Protein AF-A0A381YJP8-F1 (afdb_monomer_lite)

Secondary structure (DSSP, 8-state):
-HHHHHHHHHHHHHHTT-TTSS-SSSSBTTB-TTS--GGGTTT-TTHHHHHHHHHHHHHHHHHHHHHHHHHHHH---HHHHHHHHHHHHHHHHHHHHHHHHHHTT-HHHHHHHHHHHHHHHHHHHHHHHHH-

InterPro domains:
  IPR003780 COX15/CtaA family [PF02628] (3-103)
  IPR050450 COX15/CtaA Heme A synthase, prokaryotes [PTHR35457] (2-129)

pLDDT: mean 97.28, std 1.79, range [83.25, 98.81]

Structure (mmCIF, N/CA/C/O backbone):
data_AF-A0A381YJP8-F1
#
_entry.id   AF-A0A381YJP8-F1
#
loop_
_atom_site.group_PDB
_atom_site.id
_atom_site.type_symbol
_atom_site.label_atom_id
_atom_site.label_alt_id
_atom_site.label_comp_id
_atom_site.label_asym_id
_atom_site.label_entity_id
_atom_site.label_seq_id
_atom_site.pdbx_PDB_ins_code
_atom_site.Cartn_x
_atom_site.Cartn_y
_atom_site.Cartn_z
_atom_site.occupancy
_atom_site.B_iso_or_equiv
_atom_site.auth_seq_id
_atom_site.auth_comp_id
_atom_site.auth_asym_id
_atom_site.auth_atom_id
_atom_site.pdbx_PDB_model_num
ATOM 1 N N . MET A 1 1 ? 3.899 -7.579 10.669 1.00 83.25 1 MET A N 1
ATOM 2 C CA . MET A 1 1 ? 4.894 -8.296 9.836 1.00 83.25 1 MET A CA 1
ATOM 3 C C . MET A 1 1 ? 4.717 -8.027 8.343 1.00 83.25 1 MET A C 1
ATOM 5 O O . MET A 1 1 ? 5.678 -7.585 7.734 1.00 83.25 1 MET A O 1
ATOM 9 N N . ALA A 1 2 ? 3.523 -8.189 7.752 1.00 96.25 2 ALA A N 1
ATOM 10 C CA . ALA A 1 2 ? 3.301 -7.927 6.316 1.00 96.25 2 ALA A CA 1
ATOM 11 C C . ALA A 1 2 ? 3.744 -6.519 5.850 1.00 96.25 2 ALA A C 1
ATOM 13 O O . ALA A 1 2 ? 4.410 -6.391 4.828 1.00 96.25 2 ALA A O 1
ATOM 14 N N . THR A 1 3 ? 3.475 -5.473 6.640 1.00 97.19 3 THR A N 1
ATOM 15 C CA . THR A 1 3 ? 3.928 -4.100 6.341 1.00 97.19 3 THR A CA 1
ATOM 16 C C . THR A 1 3 ? 5.454 -3.965 6.267 1.00 97.19 3 THR A C 1
ATOM 18 O O . THR A 1 3 ? 5.953 -3.201 5.449 1.00 97.19 3 THR A O 1
ATOM 21 N N . LEU A 1 4 ? 6.212 -4.726 7.067 1.00 97.38 4 LEU A N 1
ATOM 22 C CA . LEU A 1 4 ? 7.680 -4.719 6.997 1.00 97.38 4 LEU A CA 1
ATOM 23 C C . LEU A 1 4 ? 8.174 -5.346 5.690 1.00 97.38 4 LEU A C 1
ATOM 25 O O . LEU A 1 4 ? 9.100 -4.824 5.079 1.00 97.38 4 LEU A O 1
ATOM 29 N N . VAL A 1 5 ? 7.521 -6.421 5.233 1.00 98.12 5 VAL A N 1
ATOM 30 C CA . VAL A 1 5 ? 7.810 -7.035 3.927 1.00 98.12 5 VAL A CA 1
ATOM 31 C C . VAL A 1 5 ? 7.535 -6.035 2.805 1.00 98.12 5 VAL A C 1
ATOM 33 O O . VAL A 1 5 ? 8.393 -5.837 1.949 1.00 98.12 5 VAL A O 1
ATOM 36 N N . LEU A 1 6 ? 6.391 -5.342 2.843 1.00 98.50 6 LEU A N 1
ATOM 37 C CA . LEU A 1 6 ? 6.061 -4.293 1.875 1.00 98.50 6 LEU A CA 1
ATOM 38 C C . LEU A 1 6 ? 7.122 -3.186 1.829 1.00 98.50 6 LEU A C 1
ATOM 40 O O . LEU A 1 6 ? 7.562 -2.806 0.745 1.00 98.50 6 LEU A O 1
ATOM 44 N N . ILE A 1 7 ? 7.557 -2.696 2.993 1.00 98.00 7 ILE A N 1
ATOM 45 C CA . ILE A 1 7 ? 8.613 -1.681 3.088 1.00 98.00 7 ILE A CA 1
ATOM 46 C C . ILE A 1 7 ? 9.937 -2.218 2.543 1.00 98.00 7 ILE A C 1
ATOM 48 O O . ILE A 1 7 ? 10.624 -1.494 1.831 1.00 98.00 7 ILE A O 1
ATOM 52 N N . GLY A 1 8 ? 10.269 -3.486 2.797 1.00 98.12 8 GLY A N 1
ATOM 53 C CA . GLY A 1 8 ? 11.436 -4.144 2.209 1.00 98.12 8 GLY A CA 1
ATOM 54 C C . GLY A 1 8 ? 11.395 -4.146 0.678 1.00 98.12 8 GLY A C 1
ATOM 55 O O . GLY A 1 8 ? 12.348 -3.704 0.040 1.00 98.12 8 GLY A O 1
ATOM 56 N N . PHE A 1 9 ? 10.271 -4.554 0.080 1.00 98.25 9 PHE A N 1
ATOM 57 C CA . PHE A 1 9 ? 10.075 -4.485 -1.374 1.00 98.25 9 PHE A CA 1
ATOM 58 C C . PHE A 1 9 ? 10.132 -3.045 -1.904 1.00 98.25 9 PHE A C 1
ATOM 60 O O . PHE A 1 9 ? 10.762 -2.798 -2.928 1.00 98.25 9 PHE A O 1
ATOM 67 N N . GLY A 1 10 ? 9.536 -2.082 -1.196 1.00 97.62 10 GLY A N 1
ATOM 68 C CA . GLY A 1 10 ? 9.616 -0.664 -1.564 1.00 97.62 10 GLY A CA 1
ATOM 69 C C . GLY A 1 10 ? 11.052 -0.132 -1.522 1.00 97.62 10 GLY A C 1
ATOM 70 O O . GLY A 1 10 ? 11.479 0.580 -2.429 1.00 97.62 10 GLY A O 1
ATOM 71 N N . GLY A 1 11 ? 11.824 -0.542 -0.514 1.00 97.25 11 GLY A N 1
ATOM 72 C CA . GLY A 1 11 ? 13.251 -0.259 -0.402 1.00 97.25 11 GLY A CA 1
ATOM 73 C C . GLY A 1 11 ? 14.046 -0.848 -1.564 1.00 97.25 11 GLY A C 1
ATOM 74 O O . GLY A 1 11 ? 14.841 -0.134 -2.162 1.00 97.25 11 GLY A O 1
ATOM 75 N N . LEU A 1 12 ? 13.782 -2.101 -1.953 1.00 97.62 12 LEU A N 1
ATOM 76 C CA . LEU A 1 12 ? 14.424 -2.730 -3.115 1.00 97.62 12 LEU A CA 1
ATOM 77 C C . LEU A 1 12 ? 14.173 -1.947 -4.409 1.00 97.62 12 LEU A C 1
ATOM 79 O O . LEU A 1 12 ? 15.114 -1.716 -5.167 1.00 97.62 12 LEU A O 1
ATOM 83 N N . VAL A 1 13 ? 12.930 -1.517 -4.644 1.00 97.69 13 VAL A N 1
ATOM 84 C CA . VAL A 1 13 ? 12.551 -0.721 -5.822 1.00 97.69 13 VAL A CA 1
ATOM 85 C C . VAL A 1 13 ? 13.310 0.607 -5.860 1.00 97.69 13 VAL A C 1
ATOM 87 O O . VAL A 1 13 ? 13.881 0.966 -6.891 1.00 97.69 13 VAL A O 1
ATOM 90 N N . THR A 1 14 ? 13.366 1.317 -4.732 1.00 96.44 14 THR A N 1
ATOM 91 C CA . THR A 1 14 ? 14.081 2.596 -4.620 1.00 96.44 14 THR A CA 1
ATOM 92 C C . THR A 1 14 ? 15.592 2.418 -4.753 1.00 96.44 14 THR A C 1
ATOM 94 O O . THR A 1 14 ? 16.218 3.115 -5.546 1.00 96.44 14 THR A O 1
ATOM 97 N N . SER A 1 15 ? 16.191 1.467 -4.031 1.00 96.19 15 SER A N 1
ATOM 98 C CA . SER A 1 15 ? 17.642 1.238 -4.032 1.00 96.19 15 SER A CA 1
ATOM 99 C C . SER A 1 15 ? 18.176 0.787 -5.388 1.00 96.19 15 SER A C 1
ATOM 101 O O . SER A 1 15 ? 19.309 1.112 -5.729 1.00 96.19 15 SER A O 1
ATOM 103 N N . LYS A 1 16 ? 17.376 0.058 -6.173 1.00 96.50 16 LYS A N 1
ATOM 104 C CA . LYS A 1 16 ? 17.736 -0.337 -7.542 1.00 96.50 16 LYS A CA 1
ATOM 105 C C . LYS A 1 16 ? 17.414 0.737 -8.586 1.00 96.50 16 LYS A C 1
ATOM 107 O O . LYS A 1 16 ? 17.802 0.578 -9.736 1.00 96.50 16 LYS A O 1
ATOM 112 N N . GLY A 1 17 ? 16.710 1.810 -8.214 1.00 95.81 17 GLY A N 1
ATOM 113 C CA . GLY A 1 17 ? 16.307 2.872 -9.140 1.00 95.81 17 GLY A CA 1
ATOM 114 C C . GLY A 1 17 ? 15.246 2.439 -10.157 1.00 95.81 17 GLY A C 1
ATOM 115 O O . GLY A 1 17 ? 15.090 3.078 -11.191 1.00 95.81 17 GLY A O 1
ATOM 116 N N . VAL A 1 18 ? 14.505 1.365 -9.875 1.00 96.81 18 VAL A N 1
ATOM 117 C CA . VAL A 1 18 ? 13.575 0.714 -10.821 1.00 96.81 18 VAL A CA 1
ATOM 118 C C . VAL A 1 18 ? 12.125 1.110 -10.577 1.00 96.81 18 VAL A C 1
ATOM 120 O O . VAL A 1 18 ? 11.197 0.410 -10.950 1.00 96.81 18 VAL A O 1
ATOM 123 N N . GLY A 1 19 ? 11.912 2.248 -9.922 1.00 93.50 19 GLY A N 1
ATOM 124 C CA . GLY A 1 19 ? 10.588 2.682 -9.498 1.00 93.50 19 GLY A CA 1
ATOM 125 C C . GLY A 1 19 ? 9.641 3.157 -10.595 1.00 93.50 19 GLY A C 1
ATOM 126 O O . GLY A 1 19 ? 8.545 3.585 -10.237 1.00 93.50 19 GLY A O 1
ATOM 127 N N . MET A 1 20 ? 10.096 3.112 -11.845 1.00 95.19 20 MET A N 1
ATOM 128 C CA . MET A 1 20 ? 9.441 3.562 -13.074 1.00 95.19 20 MET A CA 1
ATOM 129 C C . MET A 1 20 ? 9.604 2.519 -14.199 1.00 95.19 20 MET A C 1
ATOM 131 O O . MET A 1 20 ? 9.509 2.859 -15.375 1.00 95.19 20 MET A O 1
ATOM 135 N N . ALA A 1 21 ? 9.958 1.275 -13.858 1.00 96.00 21 ALA A N 1
ATOM 136 C CA . ALA A 1 21 ? 10.191 0.195 -14.815 1.00 96.00 21 ALA A CA 1
ATOM 137 C C . ALA A 1 21 ? 8.888 -0.280 -15.485 1.00 96.00 21 ALA A C 1
ATOM 139 O O . ALA A 1 21 ? 8.921 -0.779 -16.609 1.00 96.00 21 ALA A O 1
ATOM 140 N N . VAL A 1 22 ? 7.748 -0.102 -14.817 1.00 96.38 22 VAL A N 1
ATOM 141 C CA . VAL A 1 22 ? 6.400 -0.321 -15.348 1.00 96.38 22 VAL A CA 1
ATOM 142 C C . VAL A 1 22 ? 5.732 1.048 -15.570 1.00 96.38 22 VAL A C 1
ATOM 144 O O . VAL A 1 22 ? 5.489 1.753 -14.592 1.00 96.38 22 VAL A O 1
ATOM 147 N N . PRO A 1 23 ? 5.426 1.457 -16.818 1.00 95.00 23 PRO A N 1
ATOM 148 C CA . PRO A 1 23 ? 5.065 2.842 -17.153 1.00 95.00 23 PRO A CA 1
ATOM 149 C C . PRO A 1 23 ? 3.592 3.202 -16.898 1.00 95.00 23 PRO A C 1
ATOM 151 O O . PRO A 1 23 ? 3.183 4.335 -17.142 1.00 95.00 23 PRO A O 1
ATOM 154 N N . ASP A 1 24 ? 2.778 2.254 -16.444 1.00 96.25 24 ASP A N 1
ATOM 155 C CA . ASP A 1 24 ? 1.352 2.423 -16.191 1.00 96.25 24 ASP A CA 1
ATOM 156 C C . ASP A 1 24 ? 0.969 2.018 -14.763 1.00 96.25 24 ASP A C 1
ATOM 158 O O . ASP A 1 24 ? 1.690 1.301 -14.068 1.00 96.25 24 ASP A O 1
ATOM 162 N N . TRP A 1 25 ? -0.179 2.512 -14.307 1.00 97.50 25 TRP A N 1
ATOM 163 C CA . TRP A 1 25 ? -0.820 2.163 -13.040 1.00 97.50 25 TRP A CA 1
ATOM 164 C C . TRP A 1 25 ? -2.329 2.457 -13.160 1.00 97.50 25 TRP A C 1
ATOM 166 O O . TRP A 1 25 ? -2.687 3.435 -13.818 1.00 97.50 25 TRP A O 1
ATOM 176 N N . PRO A 1 26 ? -3.240 1.650 -12.574 1.00 96.00 26 PRO A N 1
ATOM 177 C CA . PRO A 1 26 ? -3.003 0.475 -11.724 1.00 96.00 26 PRO A CA 1
ATOM 178 C C . PRO A 1 26 ? -2.632 -0.796 -12.495 1.00 96.00 26 PRO A C 1
ATOM 180 O O . PRO A 1 26 ? -2.331 -1.811 -11.877 1.00 96.00 26 PRO A O 1
ATOM 183 N N . ASN A 1 27 ? -2.643 -0.745 -13.826 1.00 96.88 27 ASN A N 1
ATOM 184 C CA . ASN A 1 27 ? -2.256 -1.851 -14.697 1.00 96.88 27 ASN A CA 1
ATOM 185 C C . ASN A 1 27 ? -0.738 -2.108 -14.684 1.00 96.88 27 ASN A C 1
ATOM 187 O O . ASN A 1 27 ? 0.035 -1.419 -14.017 1.00 96.88 27 ASN A O 1
ATOM 191 N N . THR A 1 28 ? -0.314 -3.159 -15.379 1.00 96.31 28 THR A N 1
ATOM 192 C CA . THR A 1 28 ? 1.091 -3.428 -15.701 1.00 96.31 28 THR A CA 1
ATOM 193 C C . THR A 1 28 ? 1.164 -3.831 -17.166 1.00 96.31 28 THR A C 1
ATOM 195 O O . THR A 1 28 ? 0.649 -4.881 -17.544 1.00 96.31 28 THR A O 1
ATOM 198 N N . PHE A 1 29 ? 1.759 -2.970 -17.989 1.00 95.62 29 PHE A N 1
ATOM 199 C CA . PHE A 1 29 ? 1.830 -3.109 -19.446 1.00 95.62 29 PHE A CA 1
ATOM 200 C C . PHE A 1 29 ? 0.455 -3.310 -20.107 1.00 95.62 29 PHE A C 1
ATOM 202 O O . PHE A 1 29 ? 0.300 -4.110 -21.025 1.00 95.62 29 PHE A O 1
ATOM 209 N N . GLY A 1 30 ? -0.569 -2.605 -19.617 1.00 95.75 30 GLY A N 1
ATOM 210 C CA . GLY A 1 30 ? -1.943 -2.689 -20.119 1.00 95.75 30 GLY A CA 1
ATOM 211 C C . GLY A 1 30 ? -2.746 -3.891 -19.608 1.00 95.75 30 GLY A C 1
ATOM 212 O O . GLY A 1 30 ? -3.970 -3.901 -19.748 1.00 95.75 30 GLY A O 1
ATOM 213 N N . TYR A 1 31 ? -2.105 -4.863 -18.957 1.00 96.44 31 TYR A N 1
ATOM 214 C CA . TYR A 1 31 ? -2.788 -5.961 -18.282 1.00 96.44 31 TYR A CA 1
ATOM 215 C C . TYR A 1 31 ? -3.306 -5.522 -16.912 1.00 96.44 31 TYR A C 1
ATOM 217 O O . TYR A 1 31 ? -2.699 -4.693 -16.227 1.00 96.44 31 TYR A O 1
ATOM 225 N N . ASN A 1 32 ? -4.396 -6.149 -16.461 1.00 96.44 32 ASN A N 1
ATOM 226 C CA . ASN A 1 32 ? -4.764 -6.092 -15.050 1.00 96.44 32 ASN A CA 1
ATOM 227 C C . ASN A 1 32 ? -3.581 -6.603 -14.210 1.00 96.44 32 ASN A C 1
ATOM 229 O O . ASN A 1 32 ? -3.056 -7.678 -14.498 1.00 96.44 32 ASN A O 1
ATOM 233 N N . MET A 1 33 ? -3.186 -5.865 -13.167 1.00 95.38 33 MET A N 1
ATOM 234 C CA . MET A 1 33 ? -1.982 -6.178 -12.384 1.00 95.38 33 MET A CA 1
ATOM 235 C C . MET A 1 33 ? -1.952 -7.590 -11.785 1.00 95.38 33 MET A C 1
ATOM 237 O O . MET A 1 33 ? -0.877 -8.102 -11.516 1.00 95.38 33 MET A O 1
ATOM 241 N N . PHE A 1 34 ? -3.102 -8.229 -11.561 1.00 97.00 34 PHE A N 1
ATOM 242 C CA . PHE A 1 34 ? -3.161 -9.583 -11.001 1.00 97.00 34 PHE A CA 1
ATOM 243 C C . PHE A 1 34 ? -3.112 -10.686 -12.064 1.00 97.00 34 PHE A C 1
ATOM 245 O O . PHE A 1 34 ? -3.016 -11.859 -11.718 1.00 97.00 34 PHE A O 1
ATOM 252 N N . LEU A 1 35 ? -3.214 -10.319 -13.343 1.00 96.62 35 LEU A N 1
ATOM 253 C CA . LEU A 1 35 ? -3.340 -11.232 -14.481 1.00 96.62 35 LEU A CA 1
ATOM 254 C C . LEU A 1 35 ? -2.248 -10.996 -15.536 1.00 96.62 35 LEU A C 1
ATOM 256 O O . LEU A 1 35 ? -2.409 -11.386 -16.691 1.00 96.62 35 LEU A O 1
ATOM 260 N N . VAL A 1 36 ? -1.149 -10.343 -15.153 1.00 96.25 36 VAL A N 1
ATOM 261 C CA . VAL A 1 36 ? 0.030 -10.181 -16.009 1.00 96.25 36 VAL A CA 1
ATOM 262 C C . VAL A 1 36 ? 0.663 -11.560 -16.247 1.00 96.25 36 VAL A C 1
ATOM 264 O O . VAL A 1 36 ? 0.939 -12.263 -15.266 1.00 96.25 36 VAL A O 1
ATOM 267 N N . PRO A 1 37 ? 0.928 -11.960 -17.505 1.00 96.69 37 PRO A N 1
ATOM 268 C CA . PRO A 1 37 ? 1.641 -13.200 -17.805 1.00 96.69 37 PRO A CA 1
ATOM 269 C C . PRO A 1 37 ? 2.991 -13.265 -17.082 1.00 96.69 37 PRO A C 1
ATOM 271 O O . PRO A 1 37 ? 3.715 -12.276 -17.001 1.00 96.69 37 PRO A O 1
ATOM 274 N N . PHE A 1 38 ? 3.340 -14.420 -16.513 1.00 95.81 38 PHE A N 1
ATOM 275 C CA . PHE A 1 38 ? 4.540 -14.553 -15.679 1.00 95.81 38 PHE A CA 1
ATOM 276 C C . PHE A 1 38 ? 5.840 -14.220 -16.416 1.00 95.81 38 PHE A C 1
ATOM 278 O O . PHE A 1 38 ? 6.736 -13.611 -15.839 1.00 95.81 38 PHE A O 1
ATOM 285 N N . ASP A 1 39 ? 5.927 -14.578 -17.690 1.00 95.88 39 ASP A N 1
ATOM 286 C CA . ASP A 1 39 ? 7.034 -14.260 -18.587 1.00 95.88 39 ASP A CA 1
ATOM 287 C C . ASP A 1 39 ? 7.171 -12.760 -18.871 1.00 95.88 39 ASP A C 1
ATOM 289 O O . ASP A 1 39 ? 8.226 -12.329 -19.334 1.00 95.88 39 ASP A O 1
ATOM 293 N N . GLU A 1 40 ? 6.167 -11.940 -18.543 1.00 95.31 40 GLU A N 1
ATOM 294 C CA . GLU A 1 40 ? 6.254 -10.490 -18.695 1.00 95.31 40 GLU A CA 1
ATOM 295 C C . GLU A 1 40 ? 6.993 -9.781 -17.558 1.00 95.31 40 GLU A C 1
ATOM 297 O O . GLU A 1 40 ? 7.449 -8.654 -17.754 1.00 95.31 40 GLU A O 1
ATOM 302 N N . TRP A 1 41 ? 7.175 -10.423 -16.400 1.00 96.50 41 TRP A N 1
ATOM 303 C CA . TRP A 1 41 ? 7.767 -9.768 -15.227 1.00 96.50 41 TRP A CA 1
ATOM 304 C C . TRP A 1 41 ? 8.691 -10.650 -14.383 1.00 96.50 41 TRP A C 1
ATOM 306 O O . TRP A 1 41 ? 9.634 -10.126 -13.789 1.00 96.50 41 TRP A O 1
ATOM 316 N N . LEU A 1 42 ? 8.486 -11.971 -14.323 1.00 96.75 42 LEU A N 1
ATOM 317 C CA . LEU A 1 42 ? 9.388 -12.863 -13.592 1.00 96.75 42 LEU A CA 1
ATOM 318 C C . LEU A 1 42 ? 10.751 -12.933 -14.284 1.00 96.75 42 LEU A C 1
ATOM 320 O O . LEU A 1 42 ? 10.855 -13.144 -15.488 1.00 96.75 42 LEU A O 1
ATOM 324 N N . GLY A 1 43 ? 11.819 -12.751 -13.505 1.00 94.50 43 GLY A N 1
ATOM 325 C CA . GLY A 1 43 ? 13.197 -12.779 -14.005 1.00 94.50 43 GLY A CA 1
ATOM 326 C C . GLY A 1 43 ? 13.621 -11.543 -14.808 1.00 94.50 43 GLY A C 1
ATOM 327 O O . GLY A 1 43 ? 14.803 -11.414 -15.123 1.00 94.50 43 GLY A O 1
ATOM 328 N N . LYS A 1 44 ? 12.709 -10.605 -15.099 1.00 97.25 44 LYS A N 1
ATOM 329 C CA . LYS A 1 44 ? 13.041 -9.336 -15.758 1.00 97.25 44 LYS A CA 1
ATOM 330 C C . LYS A 1 44 ? 13.457 -8.299 -14.720 1.00 97.25 44 LYS A C 1
ATOM 332 O O . LYS A 1 44 ? 12.627 -7.816 -13.951 1.00 97.25 44 LYS A O 1
ATOM 337 N N . PH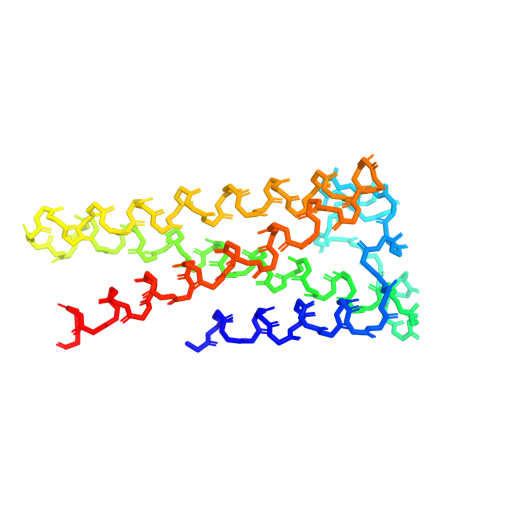E A 1 45 ? 14.744 -7.956 -14.706 1.00 97.06 45 PHE A N 1
ATOM 338 C CA . PHE A 1 45 ? 15.286 -6.948 -13.793 1.00 97.06 45 PHE A CA 1
ATOM 339 C C . PHE A 1 45 ? 14.531 -5.616 -13.909 1.00 97.06 45 PHE A C 1
ATOM 341 O O . PHE A 1 45 ? 14.235 -5.139 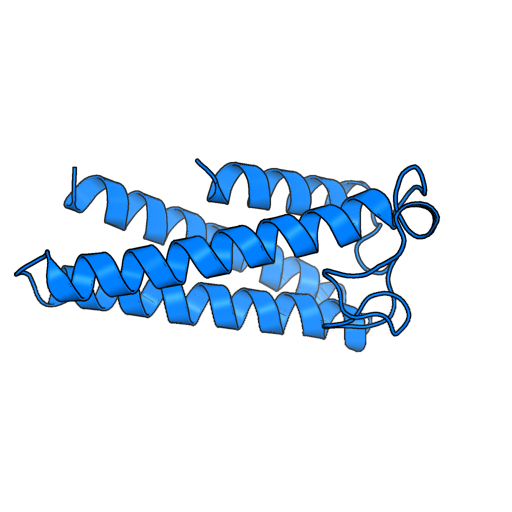-15.003 1.00 97.06 45 PHE A O 1
ATOM 348 N N . GLY A 1 46 ? 14.214 -5.029 -12.762 1.00 97.00 46 GLY A N 1
ATOM 349 C CA . GLY A 1 46 ? 13.449 -3.802 -12.604 1.00 97.00 46 GLY A CA 1
ATOM 350 C C . GLY A 1 46 ? 11.944 -4.022 -12.584 1.00 97.00 46 GLY A C 1
ATOM 351 O O . GLY A 1 46 ? 11.270 -3.573 -11.657 1.00 97.00 46 GLY A O 1
ATOM 352 N N . ILE A 1 47 ? 11.427 -4.772 -13.557 1.00 97.81 47 ILE A N 1
ATOM 353 C CA . ILE A 1 47 ? 10.000 -5.101 -13.638 1.00 97.81 47 ILE A CA 1
ATOM 354 C C . ILE A 1 47 ? 9.612 -6.038 -12.493 1.00 97.81 47 ILE A C 1
ATOM 356 O O . ILE A 1 47 ? 8.596 -5.814 -11.837 1.00 97.81 47 ILE A O 1
ATOM 360 N N . PHE A 1 48 ? 10.428 -7.062 -12.222 1.00 97.81 48 PHE A N 1
ATOM 361 C CA . PHE A 1 48 ? 10.172 -8.015 -11.147 1.00 97.81 48 PHE A CA 1
ATOM 362 C C . PHE A 1 48 ? 10.004 -7.311 -9.800 1.00 97.81 48 PHE A C 1
ATOM 364 O O . PHE A 1 48 ? 9.048 -7.576 -9.074 1.00 97.81 48 PHE A O 1
ATOM 371 N N . GLU A 1 49 ? 10.919 -6.408 -9.461 1.00 98.19 49 GLU A N 1
ATOM 372 C CA . GLU A 1 49 ? 10.919 -5.689 -8.194 1.00 98.19 49 GLU A CA 1
ATOM 373 C C . GLU A 1 49 ? 9.720 -4.757 -8.072 1.00 98.19 49 GLU A C 1
ATOM 375 O O . GLU A 1 49 ? 9.031 -4.777 -7.049 1.00 98.19 49 GLU A O 1
ATOM 380 N N . GLU A 1 50 ? 9.450 -3.963 -9.111 1.00 97.88 50 GLU A N 1
ATOM 381 C CA . GLU A 1 50 ? 8.333 -3.028 -9.096 1.00 97.88 50 GLU A CA 1
ATOM 382 C C . GLU A 1 50 ? 6.989 -3.759 -9.048 1.00 97.88 50 GLU A C 1
ATOM 384 O O . GLU A 1 50 ? 6.143 -3.451 -8.205 1.00 97.88 50 GLU A O 1
ATOM 389 N N . HIS A 1 51 ? 6.795 -4.763 -9.901 1.00 98.06 51 HIS A N 1
ATOM 390 C CA . HIS A 1 51 ? 5.551 -5.519 -9.947 1.00 98.06 51 HIS A CA 1
ATOM 391 C C . HIS A 1 51 ? 5.326 -6.323 -8.659 1.00 98.06 51 HIS A C 1
ATOM 393 O O . HIS A 1 51 ? 4.240 -6.267 -8.081 1.00 98.06 51 HIS A O 1
ATOM 399 N N . SER A 1 52 ? 6.366 -6.977 -8.125 1.00 97.75 52 SER A N 1
ATOM 400 C CA . SER A 1 52 ? 6.279 -7.668 -6.829 1.00 97.75 52 SER A CA 1
ATOM 401 C C . SER A 1 52 ? 5.906 -6.707 -5.702 1.00 97.75 52 SER A C 1
ATOM 403 O O . SER A 1 52 ? 5.055 -7.029 -4.874 1.00 97.75 52 SER A O 1
ATOM 405 N N . HIS A 1 53 ? 6.494 -5.506 -5.679 1.00 98.38 53 HIS A N 1
ATOM 406 C CA . HIS A 1 53 ? 6.133 -4.477 -4.706 1.00 98.38 53 HIS A CA 1
ATOM 407 C C . HIS A 1 53 ? 4.649 -4.099 -4.803 1.00 98.38 53 HIS A C 1
ATOM 409 O O . HIS A 1 53 ? 3.975 -4.049 -3.773 1.00 98.38 53 HIS A O 1
ATOM 415 N N . ARG A 1 54 ? 4.119 -3.898 -6.018 1.00 98.25 54 ARG A N 1
ATOM 416 C CA . ARG A 1 54 ? 2.696 -3.596 -6.246 1.00 98.25 54 ARG A CA 1
ATOM 417 C C . ARG A 1 54 ? 1.786 -4.723 -5.745 1.00 98.25 54 ARG A C 1
ATOM 419 O O . ARG A 1 54 ? 0.814 -4.442 -5.050 1.00 98.25 54 ARG A O 1
ATOM 426 N N . LEU A 1 55 ? 2.120 -5.986 -6.021 1.00 98.12 55 LEU A N 1
ATOM 427 C CA . LEU A 1 55 ? 1.349 -7.145 -5.547 1.00 98.12 55 LEU A CA 1
ATOM 428 C C . LEU A 1 55 ? 1.338 -7.246 -4.014 1.00 98.12 55 LEU A C 1
ATOM 430 O O . LEU A 1 55 ? 0.282 -7.427 -3.402 1.00 98.12 55 LEU A O 1
ATOM 434 N N . VAL A 1 56 ? 2.499 -7.075 -3.374 1.00 98.50 56 VAL A N 1
ATOM 435 C CA . VAL A 1 56 ? 2.605 -7.058 -1.908 1.00 98.50 56 VAL A CA 1
ATOM 436 C C . VAL A 1 56 ? 1.837 -5.865 -1.324 1.00 98.50 56 VAL A C 1
ATOM 438 O O . VAL A 1 56 ? 1.184 -6.011 -0.289 1.00 98.50 56 VAL A O 1
ATOM 441 N N . ALA A 1 57 ? 1.848 -4.706 -1.990 1.00 98.50 57 ALA A N 1
ATOM 442 C CA . ALA A 1 57 ? 1.085 -3.529 -1.575 1.00 98.50 57 ALA A CA 1
ATOM 443 C C . ALA A 1 57 ? -0.424 -3.797 -1.607 1.00 98.50 57 ALA A C 1
ATOM 445 O O . ALA A 1 57 ? -1.113 -3.518 -0.626 1.00 98.50 57 ALA A O 1
ATOM 446 N N . SER A 1 58 ? -0.931 -4.411 -2.681 1.00 98.38 58 SER A N 1
ATOM 447 C CA . SER A 1 58 ? -2.335 -4.822 -2.787 1.00 98.38 58 SER A CA 1
ATOM 448 C C . SER A 1 58 ? -2.725 -5.820 -1.698 1.00 98.38 58 SER A C 1
ATOM 450 O O . SER A 1 58 ? -3.790 -5.687 -1.094 1.00 98.38 58 SER A O 1
ATOM 452 N N . PHE A 1 59 ? -1.852 -6.783 -1.388 1.00 98.56 59 PHE A N 1
ATOM 453 C CA . PHE A 1 59 ? -2.087 -7.737 -0.308 1.00 98.56 59 PHE A CA 1
ATOM 454 C C . PHE A 1 59 ? -2.155 -7.054 1.068 1.00 98.56 59 PHE A C 1
ATOM 456 O O . PHE A 1 59 ? -3.078 -7.311 1.841 1.00 98.56 59 PHE A O 1
ATOM 463 N N . VAL A 1 60 ? -1.238 -6.129 1.370 1.00 98.75 60 VAL A N 1
ATOM 464 C CA . VAL A 1 60 ? -1.294 -5.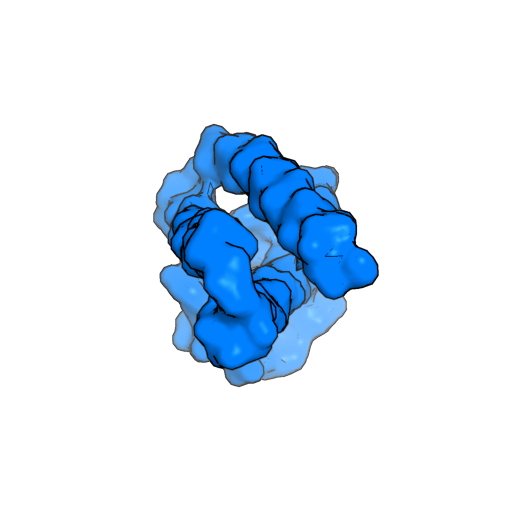330 2.608 1.00 98.75 60 VAL A CA 1
ATOM 465 C C . VAL A 1 60 ? -2.544 -4.449 2.646 1.00 98.75 60 VAL A C 1
ATOM 467 O O . VAL A 1 60 ? -3.169 -4.336 3.701 1.00 98.75 60 VAL A O 1
ATOM 470 N N . GLY A 1 61 ? -2.960 -3.875 1.515 1.00 98.69 61 GLY A N 1
ATOM 471 C CA . GLY A 1 61 ? -4.226 -3.151 1.396 1.00 98.69 61 GLY A CA 1
ATOM 472 C C . GLY A 1 61 ? -5.423 -4.020 1.791 1.00 98.69 61 GLY A C 1
ATOM 473 O O . GLY A 1 61 ? -6.216 -3.618 2.643 1.00 98.69 61 GLY A O 1
ATOM 474 N N . LEU A 1 62 ? -5.504 -5.250 1.268 1.00 98.62 62 LEU A N 1
ATOM 475 C CA . LEU A 1 62 ? -6.546 -6.217 1.632 1.00 98.62 62 LEU A CA 1
ATOM 476 C C . LEU A 1 62 ? -6.528 -6.548 3.131 1.00 98.62 62 LEU A C 1
ATOM 478 O O . LEU A 1 62 ? -7.566 -6.488 3.789 1.00 98.62 62 LEU A O 1
ATOM 482 N N . LEU A 1 63 ? -5.354 -6.848 3.694 1.00 98.69 63 LEU A N 1
ATOM 483 C CA . LEU A 1 63 ? -5.217 -7.103 5.131 1.00 98.69 63 LEU A CA 1
ATOM 484 C C . LEU A 1 63 ? -5.648 -5.897 5.976 1.00 98.69 63 LEU A C 1
ATOM 486 O O . LEU A 1 63 ? -6.213 -6.072 7.052 1.00 98.69 63 LEU A O 1
ATOM 490 N N . THR A 1 64 ? -5.424 -4.678 5.486 1.00 98.75 64 THR A N 1
ATOM 491 C CA . THR A 1 64 ? -5.822 -3.445 6.176 1.00 98.75 64 THR A CA 1
ATOM 492 C C . THR A 1 64 ? -7.338 -3.250 6.153 1.00 98.75 64 THR A C 1
ATOM 494 O O . THR A 1 64 ? -7.908 -2.835 7.160 1.00 98.75 64 THR A O 1
ATOM 497 N N . ILE A 1 65 ? -8.015 -3.618 5.058 1.00 98.81 65 ILE A N 1
ATOM 498 C CA . ILE A 1 65 ? -9.486 -3.662 4.995 1.00 98.81 65 ILE A CA 1
ATOM 499 C C . ILE A 1 65 ? -10.027 -4.656 6.028 1.00 98.81 65 ILE A C 1
ATOM 501 O O . ILE A 1 65 ? -10.915 -4.312 6.810 1.00 98.81 65 ILE A O 1
ATOM 505 N N . VAL A 1 66 ? -9.465 -5.870 6.068 1.00 98.69 66 VAL A N 1
ATOM 506 C CA . VAL A 1 66 ? -9.858 -6.903 7.039 1.00 98.69 66 VAL A CA 1
ATOM 507 C C . VAL A 1 66 ? -9.634 -6.416 8.470 1.00 98.69 66 VAL A C 1
ATOM 509 O O . VAL A 1 66 ? -10.522 -6.565 9.306 1.00 98.69 66 VAL A O 1
ATOM 512 N N . LEU A 1 67 ? -8.491 -5.783 8.750 1.00 98.50 67 LEU A N 1
ATOM 513 C CA . LEU A 1 67 ? -8.185 -5.203 10.057 1.00 98.50 67 LEU A CA 1
ATOM 514 C C . LEU A 1 67 ? -9.204 -4.126 10.449 1.00 98.50 67 LEU A C 1
ATOM 516 O O . LEU A 1 67 ? -9.749 -4.178 11.549 1.00 98.50 67 LEU A O 1
ATOM 520 N N . ALA A 1 68 ? -9.495 -3.174 9.561 1.00 98.62 68 ALA A N 1
ATOM 521 C CA . ALA A 1 68 ? -10.457 -2.109 9.829 1.00 98.62 68 ALA A CA 1
ATOM 522 C C . ALA A 1 68 ? -11.857 -2.671 10.130 1.00 98.62 68 ALA A C 1
ATOM 524 O O . ALA A 1 68 ? -12.481 -2.276 11.117 1.00 98.62 68 ALA A O 1
ATOM 525 N N . ALA A 1 69 ? -12.319 -3.644 9.337 1.00 98.62 69 ALA A N 1
ATOM 526 C CA . ALA A 1 69 ? -13.591 -4.327 9.558 1.00 98.62 69 ALA A CA 1
ATOM 527 C C . ALA A 1 69 ? -13.602 -5.110 10.882 1.00 98.62 69 ALA A C 1
ATOM 529 O O . ALA A 1 69 ? -14.563 -5.028 11.649 1.00 98.62 69 ALA A O 1
ATOM 530 N N . TRP A 1 70 ? -12.519 -5.830 11.185 1.00 98.50 70 TRP A N 1
ATOM 531 C CA . TRP A 1 70 ? -12.381 -6.589 12.425 1.00 98.50 70 TRP A CA 1
ATOM 532 C C . TRP A 1 70 ? -12.458 -5.684 13.655 1.00 98.50 70 TRP A C 1
ATOM 534 O O . TRP A 1 70 ? -13.253 -5.949 14.558 1.00 98.50 70 TRP A O 1
ATOM 544 N N . LEU A 1 71 ? -11.695 -4.586 13.677 1.00 98.44 71 LEU A N 1
ATOM 545 C CA . LEU A 1 71 ? -11.723 -3.618 14.776 1.00 98.44 71 LEU A CA 1
ATOM 546 C C . LEU A 1 71 ? -13.105 -2.986 14.933 1.00 98.44 71 LEU A C 1
ATOM 548 O O . LEU A 1 71 ? -13.572 -2.814 16.058 1.00 98.44 71 LEU A O 1
ATOM 552 N N . TRP A 1 72 ? -13.782 -2.688 13.821 1.00 97.94 72 TRP A N 1
ATOM 553 C CA . TRP A 1 72 ? -15.127 -2.121 13.842 1.00 97.94 72 TRP A CA 1
ATOM 554 C C . TRP A 1 72 ? -16.147 -3.037 14.528 1.00 97.94 72 TRP A C 1
ATOM 556 O O . TRP A 1 72 ? -16.989 -2.560 15.290 1.00 97.94 72 TRP A O 1
ATOM 566 N N . VAL A 1 73 ? -16.054 -4.348 14.283 1.00 98.00 73 VAL A N 1
ATOM 567 C CA . VAL A 1 73 ? -16.976 -5.348 14.842 1.00 98.00 73 VAL A CA 1
ATOM 568 C C . VAL A 1 73 ? -16.588 -5.768 16.262 1.00 98.00 73 VAL A C 1
ATOM 570 O O . VAL A 1 73 ? -17.472 -5.966 17.095 1.00 98.00 73 VAL A O 1
ATOM 573 N N . LYS A 1 74 ? -15.294 -5.946 16.549 1.00 97.44 74 LYS A N 1
ATOM 574 C CA . LYS A 1 74 ? -14.827 -6.619 17.773 1.00 97.44 74 LYS A CA 1
ATOM 575 C C . LYS A 1 74 ? -14.378 -5.686 18.888 1.00 97.44 74 LYS A C 1
ATOM 577 O O . LYS A 1 74 ? -14.542 -6.048 20.050 1.00 97.44 74 LYS A O 1
ATOM 582 N N . ASP A 1 75 ? -13.831 -4.515 18.580 1.00 97.25 75 ASP A N 1
ATOM 583 C CA . ASP A 1 75 ? -13.343 -3.608 19.621 1.00 97.25 75 ASP A CA 1
ATOM 584 C C . ASP A 1 75 ? -14.470 -2.683 20.089 1.00 97.25 75 ASP A C 1
ATOM 586 O O . ASP A 1 75 ? -15.190 -2.139 19.260 1.00 97.25 75 ASP A O 1
ATOM 590 N N . SER A 1 76 ? -14.667 -2.477 21.392 1.00 97.31 76 SER A N 1
ATOM 591 C CA . SER A 1 76 ? -15.700 -1.564 21.918 1.00 97.31 76 SER A CA 1
ATOM 592 C C . SER A 1 76 ? -15.241 -0.101 21.967 1.00 97.31 76 SER A C 1
ATOM 594 O O . SER A 1 76 ? -16.066 0.817 22.013 1.00 97.31 76 SER A O 1
ATOM 596 N N . ARG A 1 77 ? -13.926 0.142 21.933 1.00 98.44 77 ARG A N 1
ATOM 597 C CA . ARG A 1 77 ? -13.322 1.466 22.096 1.00 98.44 77 ARG A CA 1
ATOM 598 C C . ARG A 1 77 ? -13.388 2.224 20.773 1.00 98.44 77 ARG A C 1
ATOM 600 O O . ARG A 1 77 ? -12.693 1.897 19.813 1.00 98.44 77 ARG A O 1
ATOM 607 N N . LYS A 1 78 ? -14.194 3.293 20.728 1.00 97.81 78 LYS A N 1
ATOM 608 C CA . LYS A 1 78 ? -14.388 4.118 19.516 1.00 97.81 78 LYS A CA 1
ATOM 609 C C . LYS A 1 78 ? -13.070 4.596 18.897 1.00 97.81 78 LYS A C 1
ATOM 611 O O . LYS A 1 78 ? -12.933 4.569 17.680 1.00 97.81 78 LYS A O 1
ATOM 616 N N . TRP A 1 79 ? -12.100 5.001 19.716 1.00 98.31 79 TRP A N 1
ATOM 617 C CA . TRP A 1 79 ? -10.819 5.507 19.221 1.00 98.31 79 TRP A CA 1
ATOM 618 C C . TRP A 1 79 ? -9.989 4.426 18.508 1.00 98.31 79 TRP A C 1
ATOM 620 O O . TRP A 1 79 ? -9.386 4.728 17.486 1.00 98.31 79 TRP A O 1
ATOM 630 N N . VAL A 1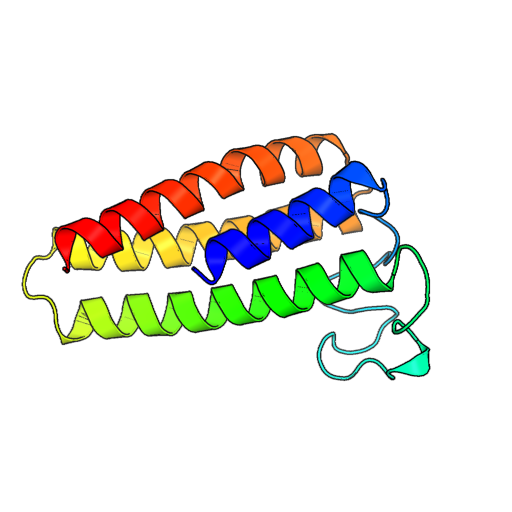 80 ? -10.032 3.162 18.951 1.00 98.31 80 VAL A N 1
ATOM 631 C CA . VAL A 1 80 ? -9.340 2.043 18.277 1.00 98.31 80 VAL A CA 1
ATOM 632 C C . VAL A 1 80 ? -9.969 1.758 16.913 1.00 98.31 80 VAL A C 1
ATOM 634 O O . VAL A 1 80 ? -9.260 1.569 15.925 1.00 98.31 80 VAL A O 1
ATOM 637 N N . ARG A 1 81 ? -11.305 1.811 16.819 1.00 98.50 81 ARG A N 1
ATOM 638 C CA . ARG A 1 81 ? -12.013 1.693 15.531 1.00 98.50 81 ARG A CA 1
ATOM 639 C C . ARG A 1 81 ? -11.581 2.784 14.553 1.00 98.50 81 ARG A C 1
ATOM 641 O O . ARG A 1 81 ? -11.326 2.494 13.387 1.00 98.50 81 ARG A O 1
ATOM 648 N N . LEU A 1 82 ? -11.464 4.024 15.033 1.00 98.56 82 LEU A N 1
ATOM 649 C CA . LEU A 1 82 ? -11.000 5.150 14.221 1.00 98.56 82 LEU A CA 1
ATOM 650 C C . LEU A 1 82 ? -9.543 4.990 13.770 1.00 98.56 82 LEU A C 1
ATOM 652 O O . LEU A 1 82 ? -9.238 5.380 12.649 1.00 98.56 82 LEU A O 1
ATOM 656 N N . LEU A 1 83 ? -8.666 4.369 14.570 1.00 98.44 83 LEU A N 1
ATOM 657 C CA . LEU A 1 83 ? -7.313 4.023 14.116 1.00 98.44 83 LEU A CA 1
ATOM 658 C C . LEU A 1 83 ? -7.344 3.029 12.948 1.00 98.44 83 LEU A C 1
ATOM 660 O O . LEU A 1 83 ? -6.614 3.216 11.979 1.00 98.44 83 LEU A O 1
ATOM 664 N N . GLY A 1 84 ? -8.220 2.019 12.998 1.00 98.50 84 GLY A N 1
ATOM 665 C CA . GLY A 1 84 ? -8.424 1.080 11.889 1.00 98.50 84 GLY A CA 1
ATOM 666 C C . GLY A 1 84 ? -8.876 1.771 10.599 1.00 98.50 84 GLY A C 1
ATOM 667 O O . GLY A 1 84 ? -8.311 1.529 9.533 1.00 98.50 84 GLY A O 1
ATOM 668 N N . ILE A 1 85 ? -9.843 2.690 10.698 1.00 98.69 85 ILE A N 1
ATOM 669 C CA . ILE A 1 85 ? -10.278 3.516 9.559 1.00 98.69 85 ILE A CA 1
ATOM 670 C C . ILE A 1 85 ? -9.142 4.422 9.068 1.00 98.69 85 ILE A C 1
ATOM 672 O O . ILE A 1 85 ? -8.913 4.516 7.865 1.00 98.69 85 ILE A O 1
ATOM 676 N N . GLY A 1 86 ? -8.394 5.046 9.979 1.00 98.69 86 GLY A N 1
ATOM 677 C CA . GLY A 1 86 ? -7.229 5.863 9.643 1.00 98.69 86 GLY A CA 1
ATOM 678 C C . GLY A 1 86 ? -6.161 5.074 8.886 1.00 98.69 86 GLY A C 1
ATOM 679 O O . GLY A 1 86 ? -5.628 5.568 7.895 1.00 98.69 86 GLY A O 1
ATOM 680 N N . ALA A 1 87 ? -5.897 3.828 9.287 1.00 98.69 87 ALA A N 1
ATOM 681 C CA . ALA A 1 87 ? -4.966 2.944 8.591 1.00 98.69 87 ALA A CA 1
ATOM 682 C C . ALA A 1 87 ? -5.452 2.618 7.174 1.00 98.69 87 ALA A C 1
ATOM 684 O O . ALA A 1 87 ? -4.659 2.667 6.234 1.00 98.69 87 ALA A O 1
ATOM 685 N N . LEU A 1 88 ? -6.753 2.357 7.005 1.00 98.75 88 LEU A N 1
ATOM 686 C CA . LEU A 1 88 ? -7.353 2.121 5.693 1.00 98.75 88 LEU A CA 1
ATOM 687 C C . LEU A 1 88 ? -7.248 3.352 4.780 1.00 98.75 88 LEU A C 1
ATOM 689 O O . LEU A 1 88 ? -6.821 3.239 3.633 1.00 98.75 88 LEU A O 1
ATOM 693 N N . VAL A 1 89 ? -7.586 4.538 5.286 1.00 98.75 89 VAL A N 1
ATOM 694 C CA . VAL A 1 89 ? -7.458 5.792 4.527 1.00 98.75 89 VAL A CA 1
ATOM 695 C C . VAL A 1 89 ? -6.002 6.034 4.128 1.00 98.75 89 VAL A C 1
ATOM 697 O O . VAL A 1 89 ? -5.719 6.352 2.973 1.00 98.75 89 VAL A O 1
ATOM 700 N N . LEU A 1 90 ? -5.066 5.834 5.059 1.00 98.56 90 LEU A N 1
ATOM 701 C CA . LEU A 1 90 ? -3.648 6.067 4.817 1.00 98.56 90 LEU A CA 1
ATOM 702 C C . LEU A 1 90 ? -3.063 5.088 3.789 1.00 98.56 90 LEU A C 1
ATOM 704 O O . LEU A 1 90 ? -2.308 5.524 2.924 1.00 98.56 90 LEU A O 1
ATOM 708 N N . VAL A 1 91 ? -3.421 3.798 3.826 1.00 98.62 91 VAL A N 1
ATOM 709 C CA . VAL A 1 91 ? -2.925 2.828 2.830 1.00 98.62 91 VAL A CA 1
ATOM 710 C C . VAL A 1 91 ? -3.502 3.085 1.435 1.00 98.62 91 VAL A C 1
ATOM 712 O O . VAL A 1 91 ? -2.788 2.935 0.446 1.00 98.62 91 VAL A O 1
ATOM 715 N N . VAL A 1 92 ? -4.754 3.547 1.335 1.00 98.69 92 VAL A N 1
ATOM 716 C CA . VAL A 1 92 ? -5.344 3.967 0.052 1.00 98.69 92 VAL A CA 1
ATOM 717 C C . VAL A 1 92 ? -4.607 5.190 -0.493 1.00 98.69 92 VAL A C 1
ATOM 719 O O . VAL A 1 92 ? -4.189 5.185 -1.650 1.00 98.69 92 VAL A O 1
ATOM 722 N N . ALA A 1 93 ? -4.372 6.204 0.346 1.00 98.44 93 ALA A N 1
ATOM 723 C CA . ALA A 1 93 ? -3.592 7.378 -0.038 1.00 98.44 93 ALA A CA 1
ATOM 724 C C . ALA A 1 93 ? -2.160 7.006 -0.463 1.00 98.44 93 ALA A C 1
ATOM 726 O O . ALA A 1 93 ? -1.643 7.564 -1.427 1.00 98.44 93 ALA A O 1
ATOM 727 N N . GLN A 1 94 ? -1.534 6.029 0.203 1.00 98.44 94 GLN A N 1
ATOM 728 C CA . GLN A 1 94 ? -0.235 5.486 -0.199 1.00 98.44 94 GLN A CA 1
ATOM 729 C C . GLN A 1 94 ? -0.278 4.810 -1.568 1.00 98.44 94 GLN A C 1
ATOM 731 O O . GLN A 1 94 ? 0.611 5.060 -2.379 1.00 98.44 94 GLN A O 1
ATOM 736 N N . GLY A 1 95 ? -1.302 4.000 -1.845 1.00 98.19 95 GLY A N 1
ATOM 737 C CA . GLY A 1 95 ? -1.494 3.375 -3.153 1.00 98.19 95 GLY A CA 1
ATOM 738 C C . GLY A 1 95 ? -1.641 4.407 -4.272 1.00 98.19 95 GLY A C 1
ATOM 739 O O . GLY A 1 95 ? -0.960 4.300 -5.289 1.00 98.19 95 GLY 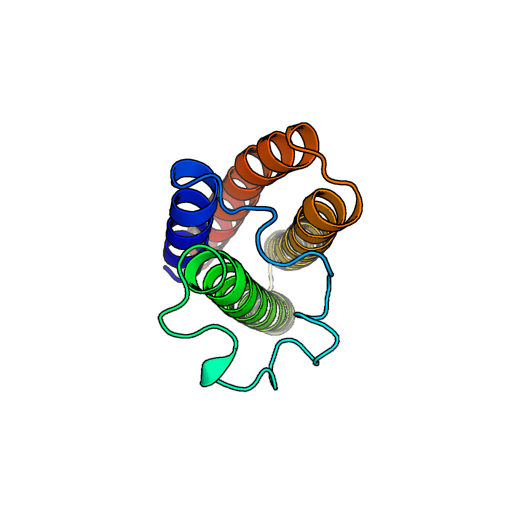A O 1
ATOM 740 N N . VAL A 1 96 ? -2.453 5.447 -4.051 1.00 98.44 96 VAL A N 1
ATOM 741 C CA . VAL A 1 96 ? -2.623 6.560 -5.002 1.00 98.44 96 VAL A CA 1
ATOM 742 C C . VAL A 1 96 ? -1.312 7.315 -5.202 1.00 98.44 96 VAL A C 1
ATOM 744 O O . VAL A 1 96 ? -0.895 7.514 -6.335 1.00 98.44 96 VAL A O 1
ATOM 747 N N . LEU A 1 97 ? -0.622 7.693 -4.125 1.00 98.12 97 LEU A N 1
ATOM 748 C CA . LEU A 1 97 ? 0.652 8.410 -4.205 1.00 98.12 97 LEU A CA 1
ATOM 749 C C . LEU A 1 97 ? 1.734 7.586 -4.925 1.00 98.12 97 LEU A C 1
ATOM 751 O O . LEU A 1 97 ? 2.503 8.128 -5.716 1.00 98.12 97 LEU A O 1
ATOM 755 N N . GLY A 1 98 ? 1.773 6.274 -4.673 1.00 97.81 98 GLY A N 1
ATOM 756 C CA . GLY A 1 98 ? 2.661 5.339 -5.360 1.00 97.81 98 GLY A CA 1
ATOM 757 C C . GLY A 1 98 ? 2.340 5.222 -6.850 1.00 97.81 98 GLY A C 1
ATOM 758 O O . GLY A 1 98 ? 3.258 5.228 -7.661 1.00 97.81 98 GLY A O 1
ATOM 759 N N . GLY A 1 99 ? 1.056 5.184 -7.216 1.00 97.62 99 GLY A N 1
ATOM 760 C CA . GLY A 1 99 ? 0.612 5.206 -8.611 1.00 97.62 99 GLY A CA 1
ATOM 761 C C . GLY A 1 99 ? 0.943 6.518 -9.322 1.00 97.62 99 GLY A C 1
ATOM 762 O O . GLY A 1 99 ? 1.513 6.495 -10.409 1.00 97.62 99 GLY A O 1
ATOM 763 N N . LEU A 1 100 ? 0.674 7.661 -8.682 1.00 98.00 100 LEU A N 1
ATOM 764 C CA . LEU A 1 100 ? 0.954 8.988 -9.240 1.00 98.00 100 LEU A CA 1
ATOM 765 C C . LEU A 1 100 ? 2.440 9.203 -9.506 1.00 98.00 100 LEU A C 1
ATOM 767 O O . LEU A 1 100 ? 2.798 9.738 -10.552 1.00 98.00 100 LEU A O 1
ATOM 771 N N . ARG A 1 101 ? 3.324 8.725 -8.617 1.00 96.69 101 ARG A N 1
ATOM 772 C CA . ARG A 1 101 ? 4.770 8.801 -8.873 1.00 96.69 101 ARG A CA 1
ATOM 773 C C . ARG A 1 101 ? 5.135 8.142 -10.212 1.00 96.69 101 ARG A C 1
ATOM 775 O O . ARG A 1 101 ? 6.038 8.632 -10.885 1.00 96.69 101 ARG A O 1
ATOM 782 N N . VAL A 1 102 ? 4.450 7.044 -10.561 1.00 96.88 102 VAL A N 1
ATOM 783 C CA . VAL A 1 102 ? 4.673 6.281 -11.794 1.00 96.88 102 VAL A CA 1
ATOM 784 C C . VAL A 1 102 ? 4.070 6.999 -12.997 1.00 96.88 102 VAL A C 1
ATOM 786 O O . VAL A 1 102 ? 4.740 7.201 -14.002 1.00 96.88 102 VAL A O 1
ATOM 789 N N . THR A 1 103 ? 2.815 7.426 -12.914 1.00 97.38 103 THR A N 1
ATOM 790 C CA . THR A 1 103 ? 2.148 8.051 -14.065 1.00 97.38 103 THR A CA 1
ATOM 791 C C . THR A 1 103 ? 2.695 9.441 -14.388 1.00 97.38 103 THR A C 1
ATOM 793 O O . THR A 1 103 ? 2.598 9.885 -15.526 1.00 97.38 103 THR A O 1
ATOM 796 N N . GLU A 1 104 ? 3.283 10.129 -13.406 1.00 96.56 104 GLU A N 1
ATOM 797 C CA . GLU A 1 104 ? 3.856 11.472 -13.566 1.00 96.56 104 GLU A CA 1
ATOM 798 C C . GLU A 1 104 ? 5.383 11.482 -13.729 1.00 96.56 104 GLU A C 1
ATOM 800 O O . GLU A 1 104 ? 5.963 12.550 -13.906 1.00 96.56 104 GLU A O 1
ATOM 805 N N . ILE A 1 105 ? 6.055 10.326 -13.648 1.00 95.38 105 ILE A N 1
ATOM 806 C CA . ILE A 1 105 ? 7.527 10.235 -13.708 1.00 95.38 105 ILE A CA 1
ATOM 807 C C . ILE A 1 105 ? 8.180 11.173 -12.680 1.00 95.38 105 ILE A C 1
ATOM 809 O O . ILE A 1 105 ? 9.067 11.974 -12.974 1.00 95.38 105 ILE A O 1
ATOM 813 N N . ASN A 1 106 ? 7.713 11.084 -11.432 1.00 95.50 106 ASN A N 1
ATOM 814 C CA . ASN A 1 106 ? 8.017 12.070 -10.402 1.00 95.50 106 ASN A CA 1
ATOM 815 C C . ASN A 1 106 ? 8.727 11.451 -9.189 1.00 95.50 106 ASN A C 1
ATOM 817 O O . ASN A 1 106 ? 8.112 10.867 -8.292 1.00 95.50 106 ASN A O 1
ATOM 821 N N . GLN A 1 107 ? 10.048 11.634 -9.123 1.00 93.31 107 GLN A N 1
ATOM 822 C CA . GLN A 1 107 ? 10.868 11.128 -8.016 1.00 93.31 107 GLN A CA 1
ATOM 823 C C . GLN A 1 107 ? 10.556 11.799 -6.671 1.00 93.31 107 GLN A C 1
ATOM 825 O O . GLN A 1 107 ? 10.683 11.150 -5.631 1.00 93.31 107 GLN A O 1
ATOM 830 N N . ASN A 1 108 ? 10.088 13.053 -6.667 1.00 96.38 108 ASN A N 1
ATOM 831 C CA . ASN A 1 108 ? 9.708 13.740 -5.430 1.00 96.38 108 ASN A CA 1
ATOM 832 C C . ASN A 1 108 ? 8.498 13.059 -4.782 1.00 96.38 108 ASN A C 1
ATOM 834 O O . ASN A 1 108 ? 8.487 12.852 -3.568 1.00 96.38 108 ASN A O 1
ATOM 838 N N . LEU A 1 109 ? 7.520 12.627 -5.588 1.00 97.06 109 LEU A N 1
ATOM 839 C CA . LEU A 1 109 ? 6.411 11.808 -5.092 1.00 97.06 109 LEU A CA 1
ATOM 840 C C . LEU A 1 109 ? 6.906 10.465 -4.546 1.00 97.06 109 LEU A C 1
ATOM 842 O O . LEU A 1 109 ? 6.382 9.996 -3.541 1.00 97.06 109 LEU A O 1
ATOM 846 N N . GLY A 1 110 ? 7.954 9.880 -5.135 1.00 95.50 110 GLY A N 1
ATOM 847 C CA . GLY A 1 110 ? 8.610 8.682 -4.603 1.00 95.50 110 GLY A CA 1
ATOM 848 C C . GLY A 1 110 ? 9.234 8.881 -3.219 1.00 95.50 110 GLY A C 1
ATOM 849 O O . GLY A 1 110 ? 9.055 8.033 -2.343 1.00 95.50 110 GLY A O 1
ATOM 850 N N . LEU A 1 111 ? 9.901 10.015 -2.990 1.00 95.69 111 LEU A N 1
ATOM 851 C CA . LEU A 1 111 ? 10.462 10.366 -1.682 1.00 95.69 111 LEU A CA 1
ATOM 852 C C . LEU A 1 111 ? 9.356 10.566 -0.639 1.00 95.69 111 LEU A C 1
ATOM 854 O O . LEU A 1 111 ? 9.423 9.994 0.451 1.00 95.69 111 LEU A O 1
ATOM 858 N N . ILE A 1 112 ? 8.315 11.329 -0.986 1.00 97.69 112 ILE A N 1
ATOM 859 C CA . ILE A 1 112 ? 7.165 11.568 -0.102 1.00 97.69 112 ILE A CA 1
ATOM 860 C C . ILE A 1 112 ? 6.454 10.245 0.206 1.00 97.69 112 ILE A C 1
ATOM 862 O O . ILE A 1 112 ? 6.127 9.978 1.361 1.00 97.69 112 ILE A O 1
ATOM 866 N N . HIS A 1 113 ? 6.269 9.384 -0.796 1.00 97.81 113 HIS A N 1
ATOM 867 C CA . HIS A 1 113 ? 5.694 8.051 -0.633 1.00 97.81 113 HIS A CA 1
ATOM 868 C C . HIS A 1 113 ? 6.493 7.219 0.374 1.00 97.81 113 HIS A C 1
ATOM 870 O O . HIS A 1 113 ? 5.930 6.747 1.359 1.00 97.81 113 HIS A O 1
ATOM 876 N N . GLY A 1 114 ? 7.814 7.121 0.197 1.00 97.00 114 GLY A N 1
ATOM 877 C CA . GLY A 1 114 ? 8.684 6.386 1.116 1.00 97.00 114 GLY A CA 1
ATOM 878 C C . GLY A 1 114 ? 8.656 6.919 2.554 1.00 97.00 114 GLY A C 1
ATOM 879 O O . GLY A 1 114 ? 8.660 6.129 3.502 1.00 97.00 114 GLY A O 1
ATOM 880 N N . ALA A 1 115 ? 8.579 8.242 2.729 1.00 97.00 115 ALA A N 1
ATOM 881 C CA . ALA A 1 115 ? 8.483 8.874 4.043 1.00 97.00 115 ALA A CA 1
ATOM 882 C C . ALA A 1 115 ? 7.128 8.602 4.721 1.00 97.00 115 ALA A C 1
ATOM 884 O O . ALA A 1 115 ? 7.079 8.182 5.878 1.00 97.00 115 ALA A O 1
ATOM 885 N N . VAL A 1 116 ? 6.018 8.781 4.000 1.00 97.00 116 VAL A N 1
ATOM 886 C CA . VAL A 1 116 ? 4.665 8.574 4.541 1.00 97.00 116 VAL A CA 1
ATOM 887 C C . VAL A 1 116 ? 4.379 7.087 4.801 1.00 97.00 116 VAL A C 1
ATOM 889 O O . VAL A 1 116 ? 3.649 6.765 5.740 1.00 97.00 116 VAL A O 1
ATOM 892 N N . ALA A 1 117 ? 5.016 6.162 4.076 1.00 97.81 117 ALA A N 1
ATOM 893 C CA . ALA A 1 117 ? 4.946 4.729 4.373 1.00 97.81 117 ALA A CA 1
ATOM 894 C C . ALA A 1 117 ? 5.398 4.392 5.811 1.00 97.81 117 ALA A C 1
ATOM 896 O O . ALA A 1 117 ? 4.857 3.471 6.429 1.00 97.81 117 ALA A O 1
ATOM 897 N N . GLN A 1 118 ? 6.325 5.167 6.389 1.00 97.88 118 GLN A N 1
ATOM 898 C CA . GLN A 1 118 ? 6.750 4.977 7.782 1.00 97.88 118 GLN A CA 1
ATOM 899 C C . GLN A 1 118 ? 5.648 5.355 8.777 1.00 97.88 118 GLN A C 1
ATOM 901 O O . GLN A 1 118 ? 5.485 4.687 9.796 1.00 97.88 118 GLN A O 1
ATOM 906 N N . LEU A 1 119 ? 4.832 6.369 8.466 1.00 97.88 119 LEU A N 1
ATOM 907 C CA . LEU A 1 119 ? 3.668 6.726 9.286 1.00 97.88 119 LEU A CA 1
ATOM 908 C C . LEU A 1 119 ? 2.641 5.591 9.306 1.00 97.88 119 LEU A C 1
ATOM 910 O O . LEU A 1 119 ? 2.083 5.284 10.358 1.00 97.88 119 LEU A O 1
ATOM 914 N N . PHE A 1 120 ? 2.437 4.924 8.166 1.00 98.50 120 PHE A N 1
ATOM 915 C CA . PHE A 1 120 ? 1.578 3.745 8.098 1.00 98.50 120 PHE A CA 1
ATOM 916 C C . PHE A 1 120 ? 2.120 2.591 8.952 1.00 98.50 120 PHE A C 1
ATOM 918 O O . PHE A 1 120 ? 1.358 1.976 9.699 1.00 98.50 120 PHE A O 1
ATOM 925 N N . LEU A 1 121 ? 3.432 2.332 8.914 1.00 98.44 121 LEU A N 1
ATOM 926 C CA . LEU A 1 121 ? 4.058 1.331 9.784 1.00 98.44 121 LEU A CA 1
ATOM 927 C C . LEU A 1 121 ? 3.843 1.649 11.267 1.00 98.44 121 LEU A C 1
ATOM 929 O O . LEU A 1 121 ? 3.402 0.777 12.013 1.00 98.44 121 LEU A O 1
ATOM 933 N N . ILE A 1 122 ? 4.123 2.887 11.684 1.00 98.44 122 ILE A N 1
ATOM 934 C CA . ILE A 1 122 ? 3.944 3.334 13.072 1.00 98.44 122 ILE A CA 1
ATOM 935 C C . ILE A 1 122 ? 2.490 3.145 13.506 1.00 98.44 122 ILE A C 1
ATOM 937 O O . ILE A 1 122 ? 2.239 2.595 14.576 1.00 98.44 122 ILE A O 1
ATOM 941 N N . LEU A 1 123 ? 1.533 3.541 12.663 1.00 98.44 123 LEU A N 1
ATOM 942 C CA . LEU A 1 123 ? 0.109 3.402 12.951 1.00 98.44 123 LEU A CA 1
ATOM 943 C C . LEU A 1 123 ? -0.299 1.935 13.138 1.00 98.44 123 LEU A C 1
ATOM 945 O O . LEU A 1 123 ? -0.952 1.610 14.126 1.00 98.44 123 LEU A O 1
ATOM 949 N N . VAL A 1 124 ? 0.108 1.035 12.238 1.00 98.31 124 VAL A N 1
ATOM 950 C CA . VAL A 1 124 ? -0.232 -0.395 12.343 1.00 98.31 124 VAL A CA 1
ATOM 951 C C . VAL A 1 124 ? 0.439 -1.046 13.558 1.00 98.31 124 VAL A C 1
ATOM 953 O O . VAL A 1 124 ? -0.193 -1.854 14.236 1.00 98.31 124 VAL A O 1
ATOM 956 N N . CYS A 1 125 ? 1.682 -0.678 13.883 1.00 98.25 125 CYS A N 1
ATOM 957 C CA . CYS A 1 125 ? 2.343 -1.122 15.114 1.00 98.25 125 CYS A CA 1
ATOM 958 C C . CYS A 1 125 ? 1.621 -0.609 16.368 1.00 98.25 125 CYS A C 1
ATOM 960 O O . CYS A 1 125 ? 1.429 -1.367 17.316 1.00 98.25 125 CYS A O 1
ATOM 962 N N . GLY A 1 126 ? 1.181 0.652 16.361 1.00 98.31 126 GLY A N 1
ATOM 963 C CA . GLY A 1 126 ? 0.396 1.243 17.442 1.00 98.31 126 GLY A CA 1
ATOM 964 C C . GLY A 1 126 ? -0.940 0.532 17.641 1.00 98.31 126 GLY A C 1
ATOM 965 O O . GLY A 1 126 ? -1.284 0.198 18.770 1.00 98.31 126 GLY A O 1
ATOM 966 N N . ILE A 1 127 ? -1.654 0.228 16.551 1.00 98.25 127 ILE A N 1
ATOM 967 C CA . ILE A 1 127 ? -2.877 -0.587 16.588 1.00 98.25 127 ILE A CA 1
ATOM 968 C C . ILE A 1 127 ? -2.579 -1.950 17.211 1.00 98.25 127 ILE A C 1
ATOM 970 O O . ILE A 1 127 ? -3.252 -2.328 18.163 1.00 98.25 127 ILE A O 1
ATOM 974 N N . ALA A 1 128 ? -1.552 -2.654 16.725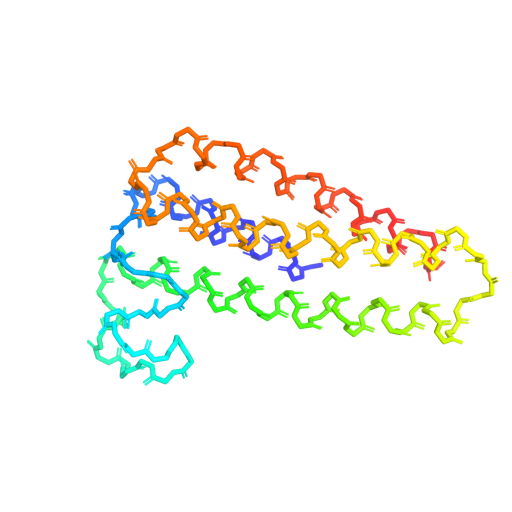 1.00 97.75 128 ALA A N 1
ATOM 975 C CA . ALA A 1 128 ? -1.195 -3.973 17.237 1.00 97.75 128 ALA A CA 1
ATOM 976 C C . ALA A 1 128 ? -0.938 -3.950 18.753 1.00 97.75 128 ALA A C 1
ATOM 978 O O . ALA A 1 128 ? -1.477 -4.794 19.460 1.00 97.75 128 ALA A O 1
ATOM 979 N N . LEU A 1 129 ? -0.196 -2.952 19.245 1.00 97.81 129 LEU A N 1
ATOM 980 C CA . LEU A 1 129 ? 0.125 -2.783 20.665 1.00 97.81 129 LEU A CA 1
ATOM 981 C C . LEU A 1 129 ? -1.109 -2.529 21.546 1.00 97.81 129 LEU A C 1
ATOM 983 O O . LEU A 1 129 ? -1.170 -3.010 22.670 1.00 97.81 129 LEU A O 1
ATOM 987 N N . VAL A 1 130 ? -2.096 -1.762 21.075 1.00 97.75 130 VAL A N 1
ATOM 988 C CA . VAL A 1 130 ? -3.291 -1.438 21.888 1.00 97.75 130 VAL A CA 1
ATOM 989 C C . VAL A 1 130 ? -4.381 -2.516 21.821 1.00 97.75 130 VAL A C 1
ATOM 991 O O . VAL A 1 130 ? -5.379 -2.449 22.553 1.00 97.75 130 VAL A O 1
ATOM 994 N N . THR A 1 131 ? -4.201 -3.493 20.930 1.00 96.56 131 THR A N 1
ATOM 995 C CA . THR A 1 131 ? -5.098 -4.642 20.730 1.00 96.56 131 THR A CA 1
ATOM 996 C C . THR A 1 131 ? -4.495 -5.987 21.142 1.00 96.56 131 THR A C 1
ATOM 998 O O . THR A 1 131 ? -5.180 -6.998 20.997 1.00 96.56 131 THR A O 1
ATOM 1001 N N . SER A 1 132 ? -3.241 -6.010 21.608 1.00 90.38 132 SER A N 1
ATOM 1002 C CA . SER A 1 132 ? -2.559 -7.207 22.122 1.00 90.38 132 SER A CA 1
ATOM 1003 C C . SER A 1 132 ? -2.943 -7.547 23.554 1.00 90.38 132 SER A C 1
ATOM 1005 O O . SER A 1 132 ? -3.186 -6.588 24.322 1.00 90.38 132 SER A O 1
#

Sequence (132 aa):
MATLVLIGFGGLVTSKGVGMAVPDWPNTFGYNMFLVPFDEWLGKFGIFEEHSHRLVASFVGLLTIVLAAWLWVKDSRKWVRLLGIGALVLVVAQGVLGGLRVTEINQNLGLIHGAVAQLFLILVCGIALVTS

Foldseek 3Di:
DLLVVLLVLLCVLVVLVLLQVAQAPPAGPPHRLVPPPCVVAPPDPSSVSNSVSSVSLVVVLVVLVVQLVCCVPPPPDPVLNVLSVVLNVLSVVLRVLSRCCRNVVNVVSSVVSSVSSVVSVVSVVVSVVVVD

Organism: NCBI:txid408172

Radius of gyration: 15.59 Å; chains: 1; bounding box: 35×28×42 Å